Protein AF-A0A699WBA2-F1 (afdb_monomer_lite)

Sequence (70 aa):
PIERDFPEVFPEDLPGLPPKCQVVFQIDLIPGAAPVAQAPYRLAPPEMKELSEQLKELSNKGFIRPSSSP

Secondary structure (DSSP, 8-state):
-GGGG-TTTS-SS--SSPS--SSPP--PPPTT------PPPP--HHHHHHHHHHHHHHHHTTS-------

pLDDT: mean 88.8, std 8.24, range [67.31, 97.81]

Foldseek 3Di:
DVCVVCCVVVPPDDAADDPPDPDDDDDDDDPPDDDDDDDDDDDDPVVVVVVVVVVVVCVVSVVDDDDDDD

Organism: Tanacetum cinerariifolium (NCBI:txid118510)

InterPro domains:
  IPR032567 RTL1-related [PTHR15503] (9-70)
  IPR043502 DNA/RNA polymerase superfamily [SSF56672] (3-70)

Radius of gyration: 17.58 Å; chains: 1; bounding box: 43×37×31 Å

Structure (mmCIF, N/CA/C/O backbone):
data_AF-A0A699WBA2-F1
#
_entry.id   AF-A0A699WBA2-F1
#
loop_
_atom_site.group_PDB
_atom_site.id
_atom_site.type_symbol
_atom_site.label_atom_id
_atom_site.label_alt_id
_atom_site.label_comp_id
_atom_site.label_asym_id
_atom_site.label_entity_id
_atom_site.label_seq_id
_atom_site.pdbx_PDB_ins_code
_atom_site.Cartn_x
_atom_site.Cartn_y
_atom_site.Cartn_z
_atom_site.occupancy
_atom_site.B_iso_or_equiv
_atom_site.auth_seq_id
_atom_site.auth_comp_id
_atom_site.auth_asym_id
_atom_site.auth_atom_id
_atom_site.pdbx_PDB_model_num
ATOM 1 N N . PRO A 1 1 ? -32.519 7.419 6.499 1.00 72.06 1 PRO A N 1
ATOM 2 C CA . PRO A 1 1 ? -31.585 6.943 5.452 1.00 72.06 1 PRO A CA 1
ATOM 3 C C . PRO A 1 1 ? -30.751 5.801 6.030 1.00 72.06 1 PRO A C 1
ATOM 5 O O . PRO A 1 1 ? -30.387 5.893 7.197 1.00 72.06 1 PRO A O 1
ATOM 8 N N . ILE A 1 2 ? -30.512 4.755 5.238 1.00 71.12 2 ILE A N 1
ATOM 9 C CA . ILE A 1 2 ? -29.972 3.442 5.648 1.00 71.12 2 ILE A CA 1
ATOM 10 C C . ILE A 1 2 ? -28.749 3.526 6.587 1.00 71.12 2 ILE A C 1
ATOM 12 O O . ILE A 1 2 ? -28.617 2.709 7.486 1.00 71.12 2 ILE A O 1
ATOM 16 N N . GLU A 1 3 ? -27.903 4.548 6.459 1.00 73.31 3 GLU A N 1
ATOM 17 C CA . GLU A 1 3 ? -26.730 4.785 7.320 1.00 73.31 3 GLU A CA 1
ATOM 18 C C . GLU A 1 3 ? -27.051 4.889 8.823 1.00 73.31 3 GLU A C 1
ATOM 20 O O . GLU A 1 3 ? -26.306 4.371 9.648 1.00 73.31 3 GLU A O 1
ATOM 25 N N . ARG A 1 4 ? -28.181 5.507 9.203 1.00 80.62 4 ARG A N 1
ATOM 26 C CA . ARG A 1 4 ? -28.573 5.639 10.622 1.00 80.62 4 ARG A CA 1
ATOM 27 C C . ARG A 1 4 ? -29.010 4.324 11.258 1.00 80.62 4 ARG A C 1
ATOM 29 O O . ARG A 1 4 ? -28.968 4.205 12.479 1.00 80.62 4 ARG A O 1
ATOM 36 N N . ASP A 1 5 ? -29.436 3.376 10.435 1.00 88.19 5 ASP A N 1
ATOM 37 C CA . ASP A 1 5 ? -29.981 2.102 10.892 1.00 88.19 5 ASP A CA 1
ATOM 38 C C . ASP A 1 5 ? -28.870 1.046 11.066 1.00 88.19 5 ASP A C 1
ATOM 40 O O . ASP A 1 5 ? -29.089 0.033 11.727 1.00 88.19 5 ASP A O 1
ATOM 44 N N . PHE A 1 6 ? -27.663 1.297 10.530 1.00 84.38 6 PHE A N 1
ATOM 45 C CA . PHE A 1 6 ? -26.520 0.372 10.565 1.00 84.38 6 PHE A CA 1
ATOM 46 C C . PHE A 1 6 ? -25.185 1.064 10.916 1.00 84.38 6 PHE A C 1
ATOM 48 O O . PHE A 1 6 ? -24.233 0.992 10.133 1.00 84.38 6 PHE A O 1
ATOM 55 N N . PRO A 1 7 ? -25.067 1.690 12.102 1.00 81.00 7 PRO A N 1
ATOM 56 C CA . PRO A 1 7 ? -23.837 2.376 12.512 1.00 81.00 7 PRO A CA 1
ATOM 57 C C . PRO A 1 7 ? -22.625 1.433 12.632 1.00 81.00 7 PRO A C 1
ATOM 59 O O . PRO A 1 7 ? -21.488 1.862 12.500 1.00 81.00 7 PRO A O 1
ATOM 62 N N . GLU A 1 8 ? -22.854 0.133 12.840 1.00 80.56 8 GLU A N 1
ATOM 63 C CA . GLU A 1 8 ? -21.792 -0.883 12.894 1.00 80.56 8 GLU A CA 1
ATOM 64 C C . GLU A 1 8 ? -21.212 -1.228 11.508 1.00 80.56 8 GLU A C 1
ATOM 66 O O . GLU A 1 8 ? -20.059 -1.636 11.400 1.00 80.56 8 GLU A O 1
ATOM 71 N N . VAL A 1 9 ? -21.997 -1.055 10.438 1.00 81.75 9 VAL A N 1
ATOM 72 C CA . VAL A 1 9 ? -21.581 -1.369 9.057 1.00 81.75 9 VAL A CA 1
ATOM 73 C C . VAL A 1 9 ? -20.865 -0.183 8.408 1.00 81.75 9 VAL A C 1
ATOM 75 O O . VAL A 1 9 ? -20.005 -0.380 7.550 1.00 81.75 9 VAL A O 1
ATOM 78 N N . PHE A 1 10 ? -21.191 1.037 8.839 1.00 82.94 10 PHE A N 1
ATOM 79 C CA . PHE A 1 10 ? -20.609 2.285 8.342 1.00 82.94 10 PHE A CA 1
ATOM 80 C C . PHE A 1 10 ? -20.006 3.118 9.484 1.00 82.94 10 PHE A C 1
ATOM 82 O O . PHE A 1 10 ? -20.469 4.233 9.726 1.00 82.94 10 PHE A O 1
ATOM 89 N N . PR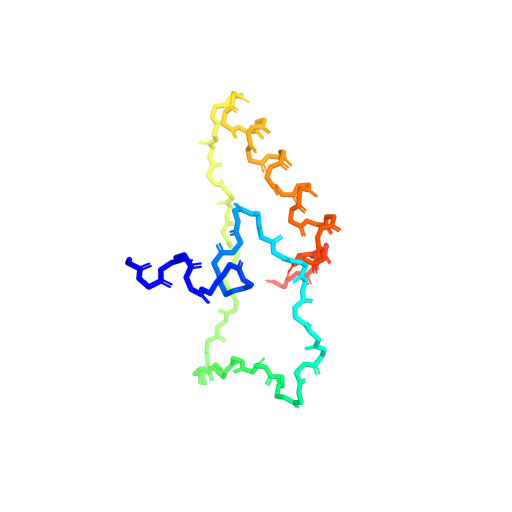O A 1 11 ? -19.003 2.593 10.210 1.00 83.75 11 PRO A N 1
ATOM 90 C CA . PRO A 1 11 ? -18.335 3.363 11.249 1.00 83.75 11 PRO A CA 1
ATOM 91 C C . PRO A 1 11 ? -17.572 4.545 10.636 1.00 83.75 11 PRO A C 1
ATOM 93 O O . PRO A 1 11 ? -17.031 4.441 9.532 1.00 83.75 11 PRO A O 1
ATOM 96 N N . GLU A 1 12 ? -17.490 5.659 11.364 1.00 84.62 12 GLU A N 1
ATOM 97 C CA . GLU A 1 12 ? -16.735 6.844 10.938 1.00 84.62 12 GLU A CA 1
ATOM 98 C C . GLU A 1 12 ? -15.226 6.568 10.817 1.00 84.62 12 GLU A C 1
ATOM 100 O O . GLU A 1 12 ? -14.550 7.181 9.990 1.00 84.62 12 GLU A O 1
ATOM 105 N N . ASP A 1 13 ? -14.714 5.614 11.600 1.00 84.19 13 ASP A N 1
ATOM 106 C CA . ASP A 1 13 ? -13.325 5.163 11.585 1.00 84.19 13 ASP A CA 1
ATOM 107 C C . ASP A 1 13 ? -13.205 3.726 11.066 1.00 84.19 13 ASP A C 1
ATOM 109 O O . ASP A 1 13 ? -14.034 2.866 11.367 1.00 84.19 13 ASP A O 1
ATOM 113 N N . LEU A 1 14 ? -12.111 3.425 10.350 1.00 80.69 14 LEU A N 1
ATOM 114 C CA . LEU A 1 14 ? -11.826 2.052 9.919 1.00 80.69 14 LEU A CA 1
ATOM 115 C C . LEU A 1 14 ? -11.710 1.127 11.145 1.00 80.69 14 LEU A C 1
ATOM 117 O O . LEU A 1 14 ? -10.785 1.339 11.947 1.00 80.69 14 LEU A O 1
ATOM 121 N N . PRO A 1 15 ? -12.572 0.095 11.278 1.00 78.62 15 PRO A N 1
ATOM 122 C CA . PRO A 1 15 ? -12.397 -0.927 12.302 1.00 78.62 15 PRO A CA 1
ATOM 123 C C . PRO A 1 15 ? -11.067 -1.645 12.046 1.00 78.62 15 PRO A C 1
ATOM 125 O O . PRO A 1 15 ? -10.537 -1.575 10.944 1.00 78.62 15 PRO A O 1
ATOM 128 N N . GLY A 1 16 ? -10.477 -2.304 13.044 1.00 81.25 16 GLY A N 1
ATOM 129 C CA . GLY A 1 16 ? -9.264 -3.103 12.817 1.00 81.25 16 GLY A CA 1
ATOM 130 C C . GLY A 1 16 ? -9.485 -4.227 11.795 1.00 81.25 16 GLY A C 1
ATOM 131 O O . GLY A 1 16 ? -10.567 -4.374 11.222 1.00 81.25 16 GLY A O 1
ATOM 132 N N . LEU A 1 17 ? -8.469 -5.069 11.586 1.00 82.06 17 LEU A N 1
ATOM 133 C CA . LEU A 1 17 ? -8.648 -6.253 10.743 1.00 82.06 17 LEU A CA 1
ATOM 134 C C . LEU A 1 17 ? -9.893 -7.056 11.170 1.00 82.06 17 LEU A C 1
ATOM 136 O O . LEU A 1 17 ? -10.075 -7.298 12.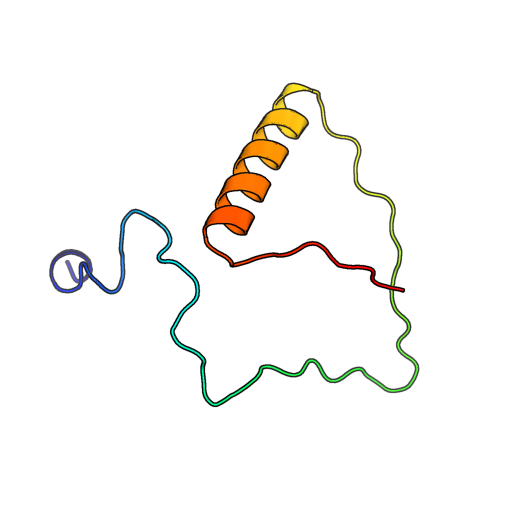369 1.00 82.06 17 LEU A O 1
ATOM 140 N N . PRO A 1 18 ? -10.728 -7.504 10.213 1.00 75.44 18 PRO A N 1
ATOM 141 C CA . PRO A 1 18 ? -11.855 -8.360 10.538 1.00 75.44 18 PRO A CA 1
ATOM 142 C C . PRO A 1 18 ? -11.357 -9.647 11.217 1.00 75.44 18 PRO A C 1
ATOM 144 O O . PRO A 1 18 ? -10.201 -10.050 11.019 1.00 75.44 18 PRO A O 1
ATOM 147 N N . PRO A 1 19 ? -12.213 -10.326 12.005 1.00 77.56 19 PRO A N 1
ATOM 148 C CA . PRO A 1 19 ? -11.889 -11.632 12.564 1.00 77.56 19 PRO A CA 1
ATOM 149 C C . PRO A 1 19 ? -11.341 -12.555 11.480 1.00 77.56 19 PRO A C 1
ATOM 151 O O . PRO A 1 19 ? -11.782 -12.483 10.334 1.00 77.56 19 PRO A O 1
ATOM 154 N N . LYS A 1 20 ? -10.392 -13.426 11.844 1.00 73.56 20 LYS A N 1
ATOM 155 C CA . LYS A 1 20 ? -9.729 -14.344 10.910 1.00 73.56 20 LYS A CA 1
ATOM 156 C C . LYS A 1 20 ? -10.772 -15.053 10.039 1.00 73.56 20 LYS A C 1
ATOM 158 O O . LYS A 1 20 ? -11.447 -15.974 10.497 1.00 73.56 20 LYS A O 1
ATOM 163 N N . CYS A 1 21 ? -10.901 -14.610 8.790 1.00 67.31 21 CYS A N 1
ATOM 164 C CA . CYS A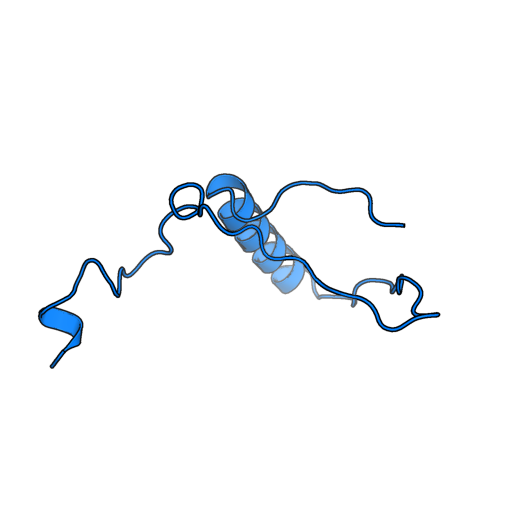 1 21 ? -11.791 -15.232 7.826 1.00 67.31 21 CYS A CA 1
ATOM 165 C C . CYS A 1 21 ? -11.324 -16.675 7.595 1.00 67.31 21 CYS A C 1
ATOM 167 O O . CYS A 1 21 ? -10.123 -16.941 7.513 1.00 67.31 21 CYS A O 1
ATOM 169 N N . GLN A 1 22 ? -12.265 -17.617 7.479 1.00 72.00 22 GLN A N 1
ATOM 170 C CA . GLN A 1 22 ? -11.935 -18.998 7.095 1.00 72.00 22 GLN A CA 1
ATOM 171 C C . GLN A 1 22 ? -11.328 -19.068 5.687 1.00 72.00 22 GLN A C 1
ATOM 173 O O . GLN A 1 22 ? -10.571 -19.987 5.387 1.00 72.00 22 GLN A O 1
ATOM 178 N N . VAL A 1 23 ? -11.640 -18.082 4.843 1.00 73.38 23 VAL A N 1
ATOM 179 C CA . VAL A 1 23 ? -11.108 -17.955 3.490 1.00 73.38 23 VAL A CA 1
ATOM 180 C C . VAL A 1 23 ? -9.901 -17.023 3.518 1.00 73.38 23 VAL A C 1
ATOM 182 O O . VAL A 1 23 ? -10.022 -15.842 3.843 1.00 73.38 23 VAL A O 1
ATOM 185 N N . VAL A 1 24 ? -8.733 -17.562 3.176 1.00 79.94 24 VAL A N 1
ATOM 186 C CA . VAL A 1 24 ? -7.552 -16.765 2.838 1.00 79.94 24 VAL A CA 1
ATOM 187 C C . VAL A 1 24 ? -7.670 -16.399 1.364 1.00 79.94 24 VAL A C 1
ATOM 189 O O . VAL A 1 24 ? -7.870 -17.277 0.528 1.00 79.94 24 VAL A O 1
ATOM 192 N N . PHE A 1 25 ? -7.557 -15.114 1.038 1.00 82.31 25 PHE A N 1
ATOM 193 C CA . PHE A 1 25 ? -7.500 -14.686 -0.356 1.00 82.31 25 PHE A CA 1
ATOM 194 C C . PHE A 1 25 ? -6.153 -15.096 -0.955 1.00 82.31 25 PHE A C 1
ATOM 196 O O . PHE A 1 25 ? -5.100 -14.715 -0.442 1.00 82.31 25 PHE A O 1
ATOM 203 N N . GLN A 1 26 ? -6.195 -15.870 -2.037 1.00 89.94 26 GLN A N 1
ATOM 204 C CA . GLN A 1 26 ? -5.027 -16.231 -2.831 1.00 89.94 26 GLN A CA 1
ATOM 205 C C . GLN A 1 26 ? -5.080 -15.471 -4.157 1.00 89.94 26 GLN A C 1
ATOM 207 O O . GLN A 1 26 ? -6.132 -15.386 -4.787 1.00 89.94 26 GLN A O 1
ATOM 212 N N . ILE A 1 27 ? -3.947 -14.896 -4.558 1.00 90.62 27 ILE A N 1
ATOM 213 C CA . ILE A 1 27 ? -3.793 -14.239 -5.856 1.00 90.62 27 ILE A CA 1
ATOM 214 C C . ILE A 1 27 ? -3.111 -15.239 -6.785 1.00 90.62 27 ILE A C 1
ATOM 216 O O . ILE A 1 27 ? -1.918 -15.506 -6.637 1.00 90.62 27 ILE A O 1
ATOM 220 N N . ASP A 1 28 ? -3.869 -15.790 -7.728 1.00 93.38 28 ASP A N 1
ATOM 221 C CA . ASP A 1 28 ? -3.329 -16.694 -8.739 1.00 93.38 28 ASP A CA 1
ATOM 222 C C . ASP A 1 28 ? -2.653 -15.891 -9.854 1.00 93.38 28 ASP A C 1
ATOM 224 O O . ASP A 1 28 ? -3.241 -14.981 -10.445 1.00 93.38 28 ASP A O 1
ATOM 228 N N . LEU A 1 29 ? -1.394 -16.222 -10.140 1.00 92.88 29 LEU A N 1
ATOM 229 C CA . LEU A 1 29 ? -0.627 -15.590 -11.208 1.00 92.88 29 LEU A CA 1
ATOM 230 C C . LEU A 1 29 ? -0.805 -16.359 -12.516 1.00 92.88 29 LEU A C 1
ATOM 232 O O . LEU A 1 29 ? -0.808 -17.591 -12.536 1.00 92.88 29 LEU A O 1
ATOM 236 N N . ILE A 1 30 ? -0.878 -15.631 -13.630 1.00 96.06 30 ILE A N 1
ATOM 237 C CA . ILE A 1 30 ? -0.763 -16.256 -14.949 1.00 96.06 30 ILE A CA 1
ATOM 238 C C . ILE A 1 30 ? 0.636 -16.887 -15.103 1.00 96.06 30 ILE A C 1
ATOM 240 O O . ILE A 1 30 ? 1.624 -16.289 -14.659 1.00 96.06 30 ILE A O 1
ATOM 244 N N . PRO A 1 31 ? 0.761 -18.072 -15.730 1.00 95.69 31 PRO A N 1
ATOM 245 C CA . PRO A 1 31 ? 2.061 -18.701 -15.944 1.00 95.69 31 PRO A CA 1
ATOM 246 C C . PRO A 1 31 ? 3.040 -17.759 -16.659 1.00 95.69 31 PRO A C 1
ATOM 248 O O . PRO A 1 31 ? 2.724 -17.209 -17.711 1.00 95.69 31 PRO A O 1
ATOM 251 N N . GLY A 1 32 ? 4.230 -17.577 -16.081 1.00 93.94 32 GLY A N 1
ATOM 252 C CA . GLY A 1 32 ? 5.271 -16.691 -16.615 1.00 93.94 32 GLY A CA 1
ATOM 253 C C . GLY A 1 32 ? 5.226 -15.241 -16.117 1.00 93.94 32 GLY A C 1
ATOM 254 O O . GLY A 1 32 ? 6.125 -14.475 -16.458 1.00 93.94 32 GLY A O 1
ATOM 255 N N . ALA A 1 33 ? 4.242 -14.851 -15.297 1.00 93.81 33 ALA A N 1
ATOM 256 C CA . ALA A 1 33 ? 4.263 -13.552 -14.627 1.00 93.81 33 ALA A CA 1
ATOM 257 C C . ALA A 1 33 ? 5.396 -13.482 -13.590 1.00 93.81 33 ALA A C 1
ATOM 259 O O . ALA A 1 33 ? 5.529 -14.362 -12.738 1.00 93.81 33 ALA A O 1
ATOM 260 N N . ALA A 1 34 ? 6.186 -12.411 -13.653 1.00 91.62 34 ALA A N 1
ATOM 261 C CA . ALA A 1 34 ? 7.234 -12.103 -12.686 1.00 91.62 34 ALA A CA 1
ATOM 262 C C . ALA A 1 34 ? 6.808 -10.930 -11.781 1.00 91.62 34 ALA A C 1
ATOM 264 O O . ALA A 1 34 ? 6.053 -10.062 -12.233 1.00 91.62 34 ALA A O 1
ATOM 265 N N . PRO A 1 35 ? 7.291 -10.870 -10.527 1.00 92.00 35 PRO A N 1
ATOM 266 C CA . PRO A 1 35 ? 7.131 -9.695 -9.677 1.00 92.00 35 PRO A CA 1
ATOM 267 C C . PRO A 1 35 ? 7.690 -8.437 -10.352 1.00 92.00 35 PRO A C 1
ATOM 269 O O . PRO A 1 35 ? 8.719 -8.485 -11.028 1.00 92.00 35 PRO A O 1
ATOM 272 N N . VAL A 1 36 ? 7.011 -7.305 -10.164 1.00 92.50 36 VAL A N 1
ATOM 273 C CA . VAL A 1 36 ? 7.463 -6.007 -10.677 1.00 92.50 36 VAL A CA 1
ATOM 274 C C . VAL A 1 36 ? 8.033 -5.194 -9.524 1.00 92.50 36 VAL A C 1
ATOM 276 O O . VAL A 1 36 ? 7.308 -4.827 -8.601 1.00 92.50 36 VAL A O 1
ATOM 279 N N . ALA A 1 37 ? 9.320 -4.866 -9.612 1.00 93.31 37 ALA A N 1
ATOM 280 C CA . ALA A 1 37 ? 9.984 -3.948 -8.697 1.00 93.31 37 ALA A CA 1
ATOM 281 C C . ALA A 1 37 ? 10.088 -2.561 -9.347 1.00 93.31 37 ALA A C 1
ATOM 283 O O . ALA A 1 37 ? 10.874 -2.351 -10.272 1.00 93.31 37 ALA A O 1
ATOM 284 N N . GLN A 1 38 ? 9.294 -1.606 -8.863 1.00 94.75 38 GLN A N 1
ATOM 285 C CA . GLN A 1 38 ? 9.322 -0.221 -9.332 1.00 94.75 38 GLN A CA 1
ATOM 286 C C . GLN A 1 38 ? 9.694 0.727 -8.191 1.00 94.75 38 GLN A C 1
ATOM 288 O O . GLN A 1 38 ? 9.237 0.573 -7.059 1.00 94.75 38 GLN A O 1
ATOM 293 N N . ALA A 1 39 ? 10.524 1.728 -8.495 1.00 94.62 39 ALA A N 1
ATOM 294 C CA . ALA A 1 39 ? 10.864 2.769 -7.534 1.00 94.62 39 ALA A CA 1
ATOM 295 C C . ALA A 1 39 ? 9.619 3.603 -7.162 1.00 94.62 39 ALA A C 1
ATOM 297 O O . ALA A 1 39 ? 8.841 3.950 -8.057 1.00 94.62 39 ALA A O 1
ATOM 298 N N . PRO A 1 40 ? 9.442 3.977 -5.880 1.00 92.69 40 PRO A N 1
ATOM 299 C CA . PRO A 1 40 ? 8.376 4.885 -5.472 1.00 92.69 40 PRO A CA 1
ATOM 300 C C . PRO A 1 40 ? 8.469 6.240 -6.181 1.00 92.69 40 PRO A C 1
ATOM 302 O O . PRO A 1 40 ? 9.559 6.724 -6.502 1.00 92.69 40 PRO A O 1
ATOM 305 N N . TYR A 1 41 ? 7.320 6.884 -6.382 1.00 94.81 41 TYR A N 1
ATOM 306 C CA . TYR A 1 41 ? 7.277 8.249 -6.894 1.00 94.81 41 TYR A CA 1
ATOM 307 C C . TYR A 1 41 ? 7.902 9.239 -5.908 1.00 94.81 41 TYR A C 1
ATOM 309 O O . TYR A 1 41 ? 7.876 9.047 -4.692 1.00 94.81 41 TYR A O 1
ATOM 317 N N . ARG A 1 42 ? 8.459 10.327 -6.448 1.00 95.31 42 ARG A N 1
ATOM 318 C CA . ARG A 1 42 ? 8.941 11.441 -5.629 1.00 95.31 42 ARG A CA 1
ATOM 319 C C . ARG A 1 42 ? 7.748 12.276 -5.187 1.00 95.31 42 ARG A C 1
ATOM 321 O O . ARG A 1 42 ? 7.012 12.771 -6.034 1.00 95.31 42 ARG A O 1
ATOM 328 N N . LEU A 1 43 ? 7.614 12.442 -3.880 1.00 96.38 43 LEU A N 1
ATOM 329 C CA . LEU A 1 43 ? 6.594 13.271 -3.252 1.00 96.38 43 LEU A CA 1
ATOM 330 C C . LEU A 1 43 ? 7.253 14.486 -2.597 1.00 96.38 43 LEU A C 1
ATOM 332 O O . LEU A 1 43 ? 8.416 14.432 -2.179 1.00 96.38 43 LEU A O 1
ATOM 336 N N . ALA A 1 44 ? 6.518 15.590 -2.510 1.00 97.81 44 ALA A N 1
ATOM 337 C CA . ALA A 1 44 ? 6.971 16.763 -1.782 1.00 97.81 44 ALA A CA 1
ATOM 338 C C . ALA A 1 44 ? 7.037 16.467 -0.266 1.00 97.81 44 ALA A C 1
ATOM 340 O O . ALA A 1 44 ? 6.346 15.572 0.227 1.00 97.81 44 ALA A O 1
ATOM 341 N N . PRO A 1 45 ? 7.815 17.233 0.523 1.00 97.75 45 PRO A N 1
ATOM 342 C CA . PRO A 1 45 ? 7.892 17.039 1.972 1.00 97.75 45 PRO A CA 1
ATOM 343 C C . PRO A 1 45 ? 6.543 16.948 2.723 1.00 97.75 45 PRO A C 1
ATOM 345 O O . PRO A 1 45 ? 6.430 16.068 3.577 1.00 97.75 45 PRO A O 1
ATOM 348 N N . PRO A 1 46 ? 5.513 17.781 2.448 1.00 97.56 46 PRO A N 1
ATOM 349 C CA . PRO A 1 46 ? 4.227 17.655 3.143 1.00 97.56 46 PRO A CA 1
ATOM 350 C C . PRO A 1 46 ? 3.477 16.367 2.779 1.00 97.56 46 PRO A C 1
ATOM 352 O O . PRO A 1 46 ? 2.910 15.728 3.658 1.00 97.56 46 PRO A O 1
ATOM 355 N N . GLU A 1 47 ? 3.533 15.945 1.516 1.00 97.62 47 GLU A N 1
ATOM 356 C CA . GLU A 1 47 ? 2.897 14.710 1.043 1.00 97.62 47 GLU A CA 1
ATOM 357 C C . GLU A 1 47 ? 3.571 13.471 1.646 1.00 97.62 47 GLU A C 1
ATOM 359 O O . GLU A 1 47 ? 2.899 12.532 2.060 1.00 97.62 47 GLU A O 1
ATOM 364 N N . MET A 1 48 ? 4.904 13.486 1.764 1.00 96.25 48 MET A N 1
ATOM 365 C CA . MET A 1 48 ? 5.655 12.424 2.444 1.00 96.25 48 MET A CA 1
ATOM 366 C C . MET A 1 48 ? 5.276 12.29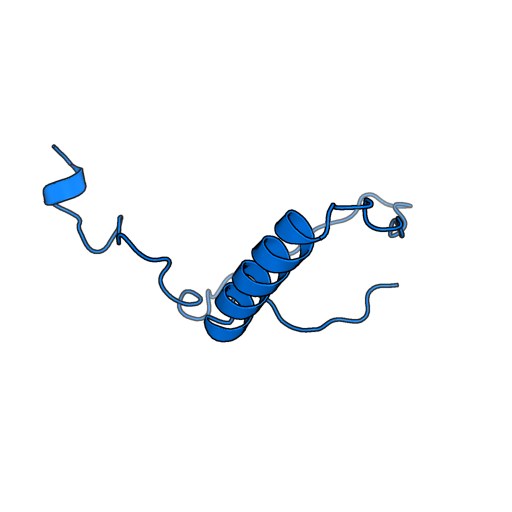8 3.921 1.00 96.25 48 MET A C 1
ATOM 368 O O . MET A 1 48 ? 5.231 11.187 4.451 1.00 96.25 48 MET A O 1
ATOM 372 N N . LYS A 1 49 ? 5.031 13.428 4.597 1.00 97.12 49 LYS A N 1
ATOM 373 C CA . LYS A 1 49 ? 4.607 13.436 5.999 1.00 97.12 49 LYS A CA 1
ATOM 374 C C . LYS A 1 49 ? 3.216 12.819 6.147 1.00 97.12 49 LYS A C 1
ATOM 376 O O . LYS A 1 49 ? 3.059 11.909 6.954 1.00 97.12 49 LYS A O 1
ATOM 381 N N . GLU A 1 50 ? 2.267 13.266 5.330 1.00 97.75 50 GLU A N 1
ATOM 382 C CA . GLU A 1 50 ? 0.898 12.743 5.305 1.00 97.75 50 GLU A CA 1
ATOM 383 C C . GLU A 1 50 ? 0.881 11.229 5.045 1.00 97.75 50 GLU A C 1
ATOM 385 O O . GLU A 1 50 ? 0.311 10.460 5.816 1.00 97.75 50 GLU A O 1
ATOM 390 N N . LEU A 1 51 ? 1.601 10.771 4.015 1.00 97.00 51 LEU A N 1
ATOM 391 C CA . LEU A 1 51 ? 1.690 9.348 3.685 1.00 97.00 51 LEU A CA 1
ATOM 392 C C . LEU A 1 51 ? 2.262 8.520 4.847 1.00 97.00 51 LEU A C 1
ATOM 394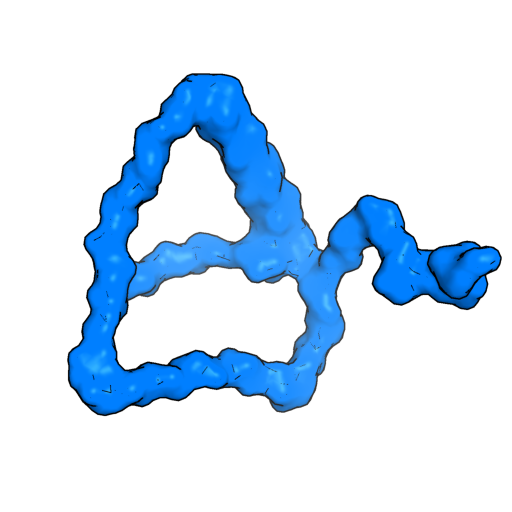 O O . LEU A 1 51 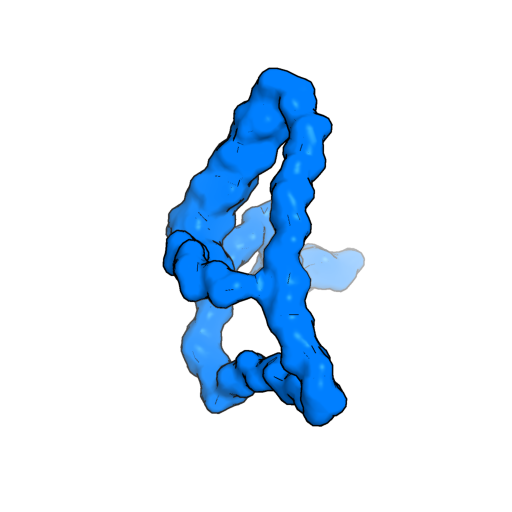? 1.789 7.421 5.127 1.00 97.00 51 LEU A O 1
ATOM 398 N N . SER A 1 52 ? 3.277 9.037 5.541 1.00 96.38 52 SER A N 1
ATOM 399 C CA . SER A 1 52 ? 3.868 8.368 6.705 1.00 96.38 52 SER A CA 1
ATOM 400 C C . SER A 1 52 ? 2.873 8.227 7.863 1.00 96.38 52 SER A C 1
ATOM 402 O O . SER A 1 52 ? 2.809 7.174 8.504 1.00 96.38 52 SER A O 1
ATOM 404 N N . GLU A 1 53 ? 2.070 9.263 8.118 1.00 97.38 53 GLU A N 1
ATOM 405 C CA . GLU A 1 53 ? 1.034 9.253 9.155 1.00 97.38 53 GLU A CA 1
ATOM 406 C C . GLU A 1 53 ? -0.052 8.212 8.841 1.00 97.38 53 GLU A C 1
ATOM 408 O O . GLU A 1 53 ? -0.366 7.382 9.700 1.00 97.38 53 GLU A O 1
ATOM 413 N N . GLN A 1 54 ? -0.511 8.152 7.588 1.00 95.75 54 GLN A N 1
ATOM 414 C CA . GLN A 1 54 ? -1.482 7.155 7.119 1.00 95.75 54 GLN A CA 1
ATOM 415 C C . GLN A 1 54 ? -0.941 5.721 7.223 1.00 95.75 54 GLN A C 1
ATOM 417 O O . GLN A 1 54 ? -1.612 4.825 7.738 1.00 95.75 54 GLN A O 1
ATOM 422 N N . LEU A 1 55 ? 0.304 5.479 6.793 1.00 96.12 55 LEU A N 1
ATOM 423 C CA . LEU A 1 55 ? 0.933 4.157 6.907 1.00 96.12 55 LEU A CA 1
ATOM 424 C C . LEU A 1 55 ? 1.073 3.715 8.370 1.00 96.12 55 LEU A C 1
ATOM 426 O O . LEU A 1 55 ? 0.876 2.539 8.687 1.00 96.12 55 LEU A O 1
ATOM 430 N N . LYS A 1 56 ? 1.387 4.646 9.278 1.00 96.06 56 LYS A N 1
ATOM 431 C CA . LYS A 1 56 ? 1.458 4.362 10.715 1.00 96.06 56 LYS A CA 1
ATOM 432 C C . LYS A 1 56 ? 0.093 3.970 11.273 1.00 96.06 56 LYS A C 1
ATOM 434 O O . LYS A 1 56 ? 0.012 3.007 12.033 1.00 96.06 56 LYS A O 1
ATOM 439 N N . GLU A 1 57 ? -0.966 4.677 10.895 1.00 94.88 57 GLU A N 1
ATOM 440 C CA . GLU A 1 57 ? -2.330 4.342 11.302 1.00 94.88 57 GLU A CA 1
ATOM 441 C C . GLU A 1 57 ? -2.733 2.937 10.829 1.00 94.88 57 GLU A C 1
ATOM 443 O O . GLU A 1 57 ? -3.171 2.115 11.636 1.00 94.88 57 GLU A O 1
ATOM 448 N N . LEU A 1 58 ? -2.501 2.624 9.549 1.00 94.31 58 LEU A N 1
ATOM 449 C CA . LEU A 1 58 ? -2.807 1.311 8.972 1.00 94.31 58 LEU A CA 1
ATOM 450 C C . LEU A 1 58 ? -2.025 0.179 9.648 1.00 94.31 58 LEU A C 1
ATOM 452 O O . LEU A 1 58 ? -2.575 -0.897 9.889 1.00 94.31 58 LEU A O 1
ATOM 456 N N . SER A 1 59 ? -0.755 0.422 9.981 1.00 93.56 59 SER A N 1
ATOM 457 C CA . SER A 1 59 ? 0.085 -0.529 10.716 1.00 93.56 59 SER A CA 1
ATOM 458 C C . SER A 1 59 ? -0.438 -0.758 12.138 1.00 93.56 59 SER A C 1
ATOM 460 O O . SER A 1 59 ? -0.589 -1.901 12.566 1.00 93.56 59 SER A O 1
ATOM 462 N N . ASN A 1 60 ? -0.807 0.312 12.854 1.00 92.94 60 ASN A N 1
ATOM 463 C CA . ASN A 1 60 ? -1.373 0.222 14.205 1.00 92.94 60 ASN A CA 1
ATOM 464 C C . ASN A 1 60 ? -2.709 -0.535 14.229 1.00 92.94 60 ASN A C 1
ATOM 466 O O . ASN A 1 60 ? -2.984 -1.271 15.173 1.00 92.94 60 ASN A O 1
ATOM 470 N N . LYS A 1 61 ? -3.524 -0.376 13.180 1.00 90.38 61 LYS A N 1
ATOM 471 C CA . LYS A 1 61 ? -4.787 -1.108 12.988 1.00 90.38 61 LYS A CA 1
ATOM 472 C C . LYS A 1 61 ? -4.583 -2.555 12.507 1.00 90.38 61 LYS A C 1
ATOM 474 O O . LYS A 1 61 ? -5.538 -3.330 12.460 1.00 90.38 61 LYS A O 1
ATOM 479 N N . GLY A 1 62 ? -3.349 -2.935 12.167 1.00 90.44 62 GLY A N 1
ATOM 480 C CA . GLY A 1 62 ? -2.969 -4.283 11.748 1.00 90.44 62 GLY A CA 1
ATOM 481 C C . GLY A 1 62 ? -3.226 -4.596 10.274 1.00 90.44 62 GLY A C 1
ATOM 482 O O . GLY A 1 62 ? -2.974 -5.720 9.854 1.00 90.44 62 GLY A O 1
ATOM 483 N N . PHE A 1 63 ? -3.690 -3.632 9.473 1.00 89.88 63 PHE A N 1
ATOM 484 C CA . PHE A 1 63 ? -3.987 -3.842 8.052 1.00 89.88 63 PHE A CA 1
ATOM 485 C C . PHE A 1 63 ? -2.747 -4.141 7.213 1.00 89.88 63 PHE A C 1
ATOM 487 O O . PHE A 1 63 ? -2.821 -4.880 6.232 1.00 89.88 63 PHE A O 1
ATOM 494 N N . ILE A 1 64 ? -1.610 -3.563 7.598 1.00 93.88 64 ILE A N 1
ATOM 495 C CA . ILE A 1 64 ? -0.331 -3.742 6.917 1.00 93.88 64 ILE A CA 1
ATOM 496 C C . ILE A 1 64 ? 0.752 -4.147 7.911 1.00 93.88 64 ILE A C 1
ATOM 498 O O . ILE A 1 64 ? 0.654 -3.903 9.112 1.00 93.88 64 ILE A O 1
ATOM 502 N N . ARG A 1 65 ? 1.818 -4.752 7.389 1.00 94.69 65 ARG A N 1
ATOM 503 C CA . ARG A 1 65 ? 3.028 -5.083 8.142 1.00 94.69 65 ARG A CA 1
ATOM 504 C C . ARG A 1 65 ? 4.255 -4.946 7.241 1.00 94.69 65 ARG A C 1
ATOM 506 O O . ARG A 1 65 ? 4.115 -5.079 6.023 1.00 94.69 65 ARG A O 1
ATOM 513 N N . PRO A 1 66 ? 5.454 -4.739 7.807 1.00 96.06 66 PRO A N 1
ATOM 514 C CA . PRO A 1 66 ? 6.689 -4.796 7.037 1.00 96.06 66 PRO A CA 1
ATOM 515 C C . PRO A 1 66 ? 6.812 -6.123 6.277 1.00 96.06 66 PRO A C 1
ATOM 517 O O . PRO A 1 66 ? 6.452 -7.184 6.793 1.00 96.06 66 PRO A O 1
ATOM 520 N N . SER A 1 67 ? 7.318 -6.063 5.047 1.00 95.31 67 SER A N 1
ATOM 521 C CA . SER A 1 67 ? 7.540 -7.237 4.203 1.00 95.31 67 SER A CA 1
ATOM 522 C C . SER A 1 67 ? 8.799 -7.074 3.355 1.00 95.31 67 SER A C 1
ATOM 524 O O . SER A 1 67 ? 9.284 -5.962 3.147 1.00 95.31 67 SER A O 1
ATOM 526 N N . SER A 1 68 ? 9.318 -8.197 2.863 1.00 94.19 68 SER A N 1
ATOM 527 C CA . SER A 1 68 ? 10.405 -8.245 1.887 1.00 94.19 68 SER A CA 1
ATOM 528 C C . SER A 1 68 ? 9.884 -8.978 0.658 1.00 94.19 68 SER A C 1
ATOM 530 O O . SER A 1 68 ? 9.821 -10.206 0.652 1.00 94.19 68 SER A O 1
ATOM 532 N N . SER A 1 69 ? 9.430 -8.214 -0.335 1.00 91.56 69 SER A N 1
ATOM 533 C CA . SER A 1 69 ? 8.982 -8.757 -1.622 1.00 91.56 69 SER A CA 1
ATOM 534 C C . SER A 1 69 ? 10.175 -8.873 -2.586 1.00 91.56 69 SER A C 1
ATOM 536 O O . SER A 1 69 ? 11.073 -8.031 -2.493 1.00 91.56 69 SER A O 1
ATOM 538 N N . PRO A 1 70 ? 10.220 -9.914 -3.440 1.00 86.69 70 PRO A N 1
ATOM 539 C CA . PRO A 1 70 ? 11.280 -10.119 -4.430 1.00 86.69 70 PRO A CA 1
ATOM 540 C C . PRO A 1 70 ? 11.252 -9.101 -5.577 1.00 86.69 70 PRO A C 1
ATOM 542 O O . PRO A 1 70 ? 10.167 -8.536 -5.850 1.00 86.69 70 PRO A O 1
#